Protein AF-A0A519Z3G3-F1 (afdb_monomer_lite)

Foldseek 3Di:
DPPVVVVVVVVVVVVLCVVCVPPDP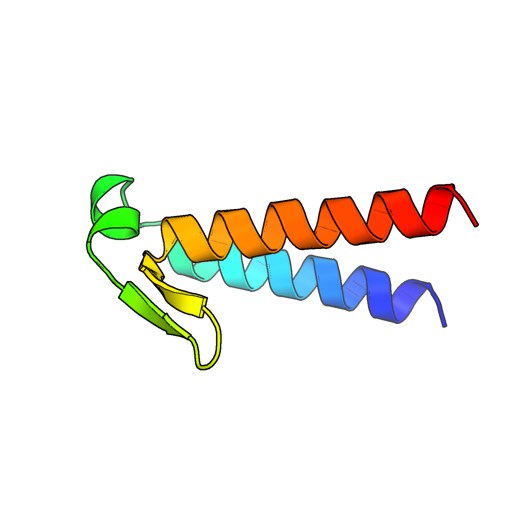VQQQPDWDQDPPPGTDGNVRVVVCVVVVVVVVVVVVVVD

Sequence (64 aa):
MSNKVIYAIYNDDDVLMDAVKNWSTDELDEYCIPHPVLGKLTVREMIYFTSIHTEHHRQLLQNV

Secondary structure (DSSP, 8-state):
-HHHHHHHHHHHHHHHHHHHTT--HHHHHH-EEEETTTEEEEHHHHHHHHHHHHHHHHHHHHT-

Radius of gyration: 13.92 Å; chains: 1; bounding box: 32×23×31 Å

pLDDT: mean 91.81, std 9.05, range [52.75, 98.0]

Structure (mmCIF, N/CA/C/O backbone):
data_AF-A0A519Z3G3-F1
#
_entry.id   AF-A0A519Z3G3-F1
#
loop_
_atom_site.group_PDB
_atom_site.id
_atom_site.type_symbol
_atom_site.label_atom_id
_atom_site.label_alt_id
_atom_site.label_comp_id
_atom_site.label_asym_id
_atom_site.label_entity_id
_atom_site.label_seq_id
_atom_site.pdbx_PDB_ins_code
_atom_site.Cartn_x
_atom_site.Cartn_y
_atom_site.Cartn_z
_atom_site.occupancy
_atom_site.B_iso_or_equiv
_atom_site.auth_seq_id
_atom_site.auth_comp_id
_atom_site.auth_asym_id
_atom_site.auth_atom_id
_atom_site.pdbx_PDB_model_num
ATOM 1 N N . MET A 1 1 ? 16.129 12.359 -18.310 1.00 52.75 1 MET A N 1
ATOM 2 C CA . MET A 1 1 ? 14.793 11.867 -17.895 1.00 52.75 1 MET A CA 1
ATOM 3 C C . MET A 1 1 ? 14.786 11.224 -16.500 1.00 52.75 1 MET A C 1
ATOM 5 O O . MET 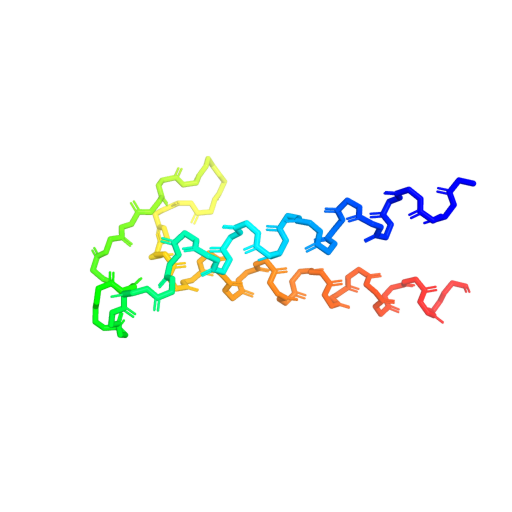A 1 1 ? 13.742 11.290 -15.869 1.00 52.75 1 MET A O 1
ATOM 9 N N . SER A 1 2 ? 15.907 10.705 -15.966 1.00 63.19 2 SER A N 1
ATOM 10 C CA . SER A 1 2 ? 15.934 9.938 -14.699 1.00 63.19 2 SER A CA 1
ATOM 11 C C . SER A 1 2 ? 15.457 10.660 -13.429 1.00 63.19 2 SER A C 1
ATOM 13 O O . SER A 1 2 ? 14.770 10.047 -12.623 1.00 63.19 2 SER A O 1
ATOM 15 N N . ASN A 1 3 ? 15.735 11.955 -13.243 1.00 75.06 3 ASN A N 1
ATOM 16 C CA . ASN A 1 3 ? 15.413 12.619 -11.966 1.00 75.06 3 ASN A CA 1
ATOM 17 C C . ASN A 1 3 ? 13.914 12.874 -11.749 1.00 75.06 3 ASN A C 1
ATOM 19 O O . ASN A 1 3 ? 13.468 12.933 -10.609 1.00 75.06 3 ASN A O 1
ATOM 23 N N . LYS A 1 4 ? 13.127 13.017 -12.824 1.00 85.06 4 LYS A N 1
ATOM 24 C CA . LYS A 1 4 ? 11.683 13.280 -12.701 1.00 85.06 4 LYS A CA 1
ATOM 25 C C . LYS A 1 4 ? 10.914 12.050 -12.224 1.00 85.06 4 LYS A C 1
ATOM 27 O O . LYS A 1 4 ? 10.007 12.192 -11.420 1.00 85.06 4 LYS A O 1
ATOM 32 N N . VAL A 1 5 ? 11.287 10.868 -12.718 1.00 85.06 5 VAL A N 1
ATOM 33 C CA . VAL A 1 5 ? 10.632 9.605 -12.346 1.00 85.06 5 VAL A CA 1
ATOM 34 C C . VAL A 1 5 ? 10.955 9.248 -10.900 1.00 85.06 5 VAL A C 1
ATOM 36 O O . VAL A 1 5 ? 10.049 8.940 -10.141 1.00 85.06 5 VAL A O 1
ATOM 39 N N . ILE A 1 6 ? 12.224 9.372 -10.501 1.00 85.00 6 ILE A N 1
ATOM 40 C CA . ILE A 1 6 ? 12.641 9.139 -9.113 1.00 85.00 6 ILE A CA 1
ATOM 41 C C . ILE A 1 6 ? 11.890 10.077 -8.159 1.00 85.00 6 ILE A C 1
ATOM 43 O O . ILE A 1 6 ? 11.355 9.625 -7.155 1.00 85.00 6 ILE A O 1
ATOM 47 N N . TYR A 1 7 ? 11.792 11.366 -8.495 1.00 89.25 7 TYR A N 1
ATOM 48 C CA . TYR A 1 7 ? 11.048 12.326 -7.679 1.00 89.25 7 TYR A CA 1
ATOM 49 C C . TYR A 1 7 ? 9.552 11.995 -7.580 1.00 89.25 7 TYR A C 1
ATOM 51 O O . TYR A 1 7 ? 8.979 12.118 -6.504 1.00 89.25 7 TYR A O 1
ATOM 59 N N . ALA A 1 8 ? 8.931 11.558 -8.680 1.00 89.50 8 ALA A N 1
ATOM 60 C CA . ALA A 1 8 ? 7.529 11.150 -8.672 1.00 89.50 8 ALA A CA 1
ATOM 61 C C . ALA A 1 8 ? 7.291 9.951 -7.743 1.00 89.50 8 ALA A C 1
ATOM 63 O O . ALA A 1 8 ? 6.374 9.999 -6.936 1.00 89.50 8 ALA A O 1
ATOM 64 N N . ILE A 1 9 ? 8.162 8.935 -7.790 1.00 87.69 9 ILE A N 1
ATOM 65 C CA . ILE A 1 9 ? 8.061 7.761 -6.908 1.00 87.69 9 ILE A CA 1
ATOM 66 C C . ILE A 1 9 ? 8.171 8.173 -5.435 1.00 87.69 9 ILE A C 1
ATOM 68 O O . ILE A 1 9 ? 7.331 7.776 -4.638 1.00 87.69 9 ILE A O 1
ATOM 72 N N . TYR A 1 10 ? 9.147 9.016 -5.078 1.00 90.31 10 TYR A N 1
ATOM 73 C CA . TYR A 1 10 ? 9.273 9.504 -3.698 1.00 90.31 10 TYR A CA 1
ATOM 74 C C . TYR A 1 10 ? 8.044 10.294 -3.237 1.00 90.31 10 TYR A C 1
ATOM 76 O O . TYR A 1 10 ? 7.567 10.090 -2.127 1.00 90.31 10 TYR A O 1
ATOM 84 N N . ASN A 1 11 ? 7.514 11.172 -4.090 1.00 94.06 11 ASN A N 1
ATOM 85 C CA . ASN A 1 11 ? 6.315 11.937 -3.766 1.00 94.06 11 ASN A CA 1
ATOM 86 C C . ASN A 1 11 ? 5.095 11.028 -3.554 1.00 94.06 11 ASN A C 1
ATOM 88 O O . ASN A 1 11 ? 4.310 11.262 -2.641 1.00 94.06 11 ASN A O 1
ATOM 92 N N . ASP A 1 12 ? 4.925 10.011 -4.397 1.00 92.00 12 ASP A N 1
ATOM 93 C CA . ASP A 1 12 ? 3.797 9.087 -4.295 1.00 92.00 12 ASP A CA 1
ATOM 94 C C . ASP A 1 12 ? 3.899 8.213 -3.033 1.00 92.00 12 ASP A C 1
ATOM 96 O O . ASP A 1 12 ? 2.890 8.013 -2.354 1.00 92.00 12 ASP A O 1
ATOM 100 N N . ASP A 1 13 ? 5.110 7.771 -2.671 1.00 91.50 13 ASP A N 1
ATOM 101 C CA . ASP A 1 13 ? 5.376 7.063 -1.413 1.00 91.50 13 ASP A CA 1
ATOM 102 C C . ASP A 1 13 ? 5.051 7.947 -0.196 1.00 91.50 13 ASP A C 1
ATOM 104 O O . ASP A 1 13 ? 4.355 7.501 0.719 1.00 91.50 13 ASP A O 1
ATOM 108 N N . ASP A 1 14 ? 5.484 9.212 -0.195 1.00 94.62 14 ASP A N 1
ATOM 109 C CA . ASP A 1 14 ? 5.196 10.155 0.893 1.00 94.62 14 ASP A CA 1
ATOM 110 C C . ASP A 1 14 ? 3.686 10.387 1.046 1.00 94.62 14 ASP A C 1
ATOM 112 O O . ASP A 1 14 ? 3.153 10.307 2.154 1.00 94.62 14 ASP A O 1
ATOM 116 N N . VAL A 1 15 ? 2.972 10.612 -0.064 1.00 96.31 15 VAL A N 1
ATOM 117 C CA . VAL A 1 15 ? 1.511 10.801 -0.068 1.00 96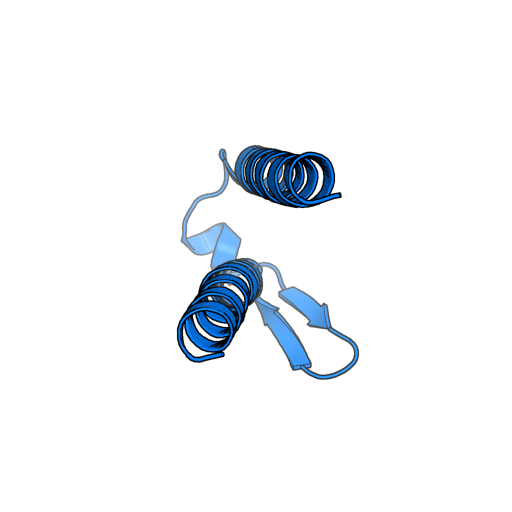.31 15 VAL A CA 1
ATOM 118 C C . VAL A 1 15 ? 0.791 9.558 0.455 1.00 96.31 15 VAL A C 1
ATOM 120 O O . VAL A 1 15 ? -0.149 9.682 1.245 1.00 96.31 15 VAL A O 1
ATOM 123 N N . LEU A 1 16 ? 1.224 8.363 0.042 1.00 93.56 16 LEU A N 1
ATOM 124 C CA . LEU A 1 16 ? 0.646 7.105 0.508 1.00 93.56 16 LEU A CA 1
ATOM 125 C C . LEU A 1 16 ? 0.851 6.929 2.016 1.00 93.56 16 LEU A C 1
ATOM 127 O O . LEU A 1 16 ? -0.105 6.622 2.730 1.00 93.56 16 LEU A O 1
ATOM 131 N N . MET A 1 17 ? 2.069 7.155 2.509 1.00 94.75 17 MET A N 1
ATOM 132 C CA . MET A 1 17 ? 2.386 7.000 3.929 1.00 94.75 17 MET A CA 1
ATOM 133 C C . MET A 1 17 ? 1.665 8.044 4.783 1.00 94.75 17 MET A C 1
ATOM 135 O O . MET A 1 17 ? 1.138 7.706 5.842 1.00 94.75 17 MET A O 1
ATOM 139 N N . ASP A 1 18 ? 1.545 9.285 4.308 1.00 97.62 18 ASP A N 1
ATOM 140 C CA . ASP A 1 18 ? 0.782 10.327 4.996 1.00 97.62 18 ASP A CA 1
ATOM 141 C C . ASP A 1 18 ? -0.717 10.012 5.081 1.00 97.62 18 ASP A C 1
ATOM 143 O O . ASP A 1 18 ? -1.358 10.361 6.078 1.00 97.62 18 ASP A O 1
ATOM 147 N N . ALA A 1 19 ? -1.281 9.343 4.072 1.00 95.75 19 ALA A N 1
ATOM 148 C CA . ALA A 1 19 ? -2.690 8.957 4.062 1.00 95.75 19 ALA A CA 1
ATOM 149 C C . ALA A 1 19 ? -3.021 7.904 5.133 1.00 95.75 19 ALA A C 1
ATOM 151 O O . ALA A 1 19 ? -4.125 7.912 5.682 1.00 95.75 19 ALA A O 1
ATOM 152 N N . VAL A 1 20 ? -2.065 7.029 5.457 1.00 96.25 20 VAL A N 1
ATOM 153 C CA . VAL A 1 20 ? -2.256 5.922 6.411 1.00 96.25 20 VAL A CA 1
ATOM 154 C C . VAL A 1 20 ? -1.550 6.134 7.753 1.00 96.25 20 VAL A C 1
ATOM 156 O O . VAL A 1 20 ? -1.668 5.298 8.642 1.00 96.25 20 VAL A O 1
ATOM 159 N N . LYS A 1 21 ? -0.849 7.258 7.957 1.00 97.00 21 LYS A N 1
ATOM 160 C CA . LYS A 1 21 ? 0.025 7.480 9.130 1.00 97.00 21 LYS A CA 1
ATOM 161 C C . LYS A 1 21 ? -0.646 7.366 10.499 1.00 97.00 21 LYS A C 1
ATOM 163 O O . LYS A 1 21 ? 0.033 7.112 11.487 1.00 97.00 21 LYS A O 1
ATOM 168 N N . ASN A 1 22 ? -1.953 7.609 10.564 1.00 97.69 22 ASN A N 1
ATOM 169 C CA . ASN A 1 22 ? -2.724 7.575 11.809 1.00 97.69 22 ASN A CA 1
ATOM 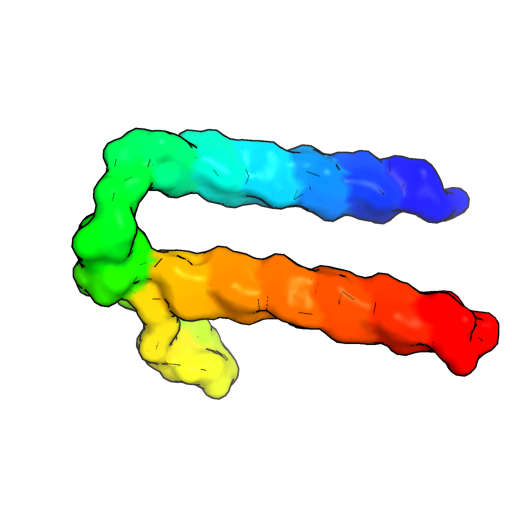170 C C . ASN A 1 22 ? -3.497 6.263 11.989 1.00 97.69 22 ASN A C 1
ATOM 172 O O . ASN A 1 22 ? -4.276 6.158 12.931 1.00 97.69 22 ASN A O 1
ATOM 176 N N . TRP A 1 23 ? -3.328 5.303 11.080 1.00 98.00 23 TRP A N 1
ATOM 177 C CA . TRP A 1 23 ? -4.025 4.028 11.135 1.00 98.00 23 TRP A CA 1
ATOM 178 C C . TRP A 1 23 ? -3.220 3.051 11.986 1.00 98.00 23 TRP A C 1
ATOM 180 O O . TRP A 1 23 ? -1.999 2.930 11.859 1.00 98.00 23 TRP A O 1
ATOM 190 N N . SER A 1 24 ? -3.918 2.337 12.857 1.00 97.50 24 SER A N 1
ATOM 191 C CA . SER A 1 24 ? -3.391 1.173 13.552 1.00 97.50 24 SER A CA 1
ATOM 192 C C . SER A 1 24 ? -3.172 0.008 12.587 1.00 97.50 24 SER A C 1
ATOM 194 O O . SER A 1 24 ? -3.677 -0.025 11.464 1.00 97.50 24 SER A O 1
ATOM 196 N N . THR A 1 25 ? -2.426 -0.993 13.043 1.00 94.81 25 THR A N 1
ATOM 197 C CA . THR A 1 25 ? -2.247 -2.242 12.300 1.00 94.81 25 THR A CA 1
ATOM 198 C C . THR A 1 25 ? -3.573 -2.913 11.972 1.00 94.81 25 THR A C 1
ATOM 200 O O . THR A 1 25 ? -3.753 -3.381 10.854 1.00 94.81 25 THR A O 1
ATOM 203 N N . ASP A 1 26 ? -4.497 -2.922 12.923 1.00 97.56 26 ASP A N 1
ATOM 204 C CA . ASP A 1 26 ? -5.765 -3.629 12.779 1.00 97.56 26 ASP A CA 1
ATOM 205 C C . ASP A 1 26 ? -6.654 -2.910 11.754 1.00 97.56 26 ASP A C 1
ATOM 207 O O . ASP A 1 26 ? -7.248 -3.551 10.892 1.00 97.56 26 ASP A O 1
ATOM 211 N N . GLU A 1 27 ? -6.642 -1.572 11.742 1.00 97.62 27 GLU A N 1
ATOM 212 C CA . GLU A 1 27 ? -7.325 -0.775 10.714 1.00 97.62 27 GLU A CA 1
ATOM 213 C C . GLU A 1 27 ? -6.768 -1.035 9.307 1.00 97.62 27 GLU A C 1
ATOM 215 O O . GLU A 1 27 ? -7.530 -1.111 8.345 1.00 97.62 27 GLU A O 1
ATOM 220 N N . LEU A 1 28 ? -5.452 -1.225 9.161 1.00 97.69 28 LEU A N 1
ATOM 221 C CA . LEU A 1 28 ? -4.854 -1.565 7.863 1.00 97.69 28 LEU A CA 1
ATOM 222 C C . LEU A 1 28 ? -5.298 -2.940 7.338 1.00 97.69 28 LEU A C 1
ATOM 224 O O . LEU A 1 28 ? -5.278 -3.154 6.122 1.00 97.69 28 LEU A O 1
ATOM 228 N N . ASP A 1 29 ? -5.687 -3.852 8.229 1.00 97.81 29 ASP A N 1
ATOM 229 C CA . ASP A 1 29 ? -6.174 -5.191 7.888 1.00 97.81 29 ASP A CA 1
ATOM 230 C C . ASP A 1 29 ? -7.700 -5.251 7.729 1.00 97.81 29 ASP A C 1
ATOM 232 O O . ASP A 1 29 ? -8.214 -6.126 7.033 1.00 97.81 29 ASP A O 1
ATOM 236 N N . GLU A 1 30 ? -8.433 -4.310 8.325 1.00 97.38 30 GLU A N 1
ATOM 237 C CA . GLU A 1 30 ? -9.896 -4.292 8.290 1.00 97.38 30 GLU A CA 1
ATOM 238 C C . GLU A 1 30 ? -10.459 -3.769 6.961 1.00 97.38 30 GLU A C 1
ATOM 240 O O . GLU A 1 30 ? -11.428 -4.313 6.420 1.00 97.38 30 GLU A O 1
ATOM 245 N N . TYR A 1 31 ? -9.846 -2.731 6.389 1.00 96.31 31 TYR A N 1
ATOM 246 C CA . TYR A 1 31 ? -10.327 -2.140 5.141 1.00 96.31 31 TYR A CA 1
ATOM 247 C C . TYR A 1 31 ? -9.733 -2.834 3.914 1.00 96.31 31 TYR A C 1
ATOM 24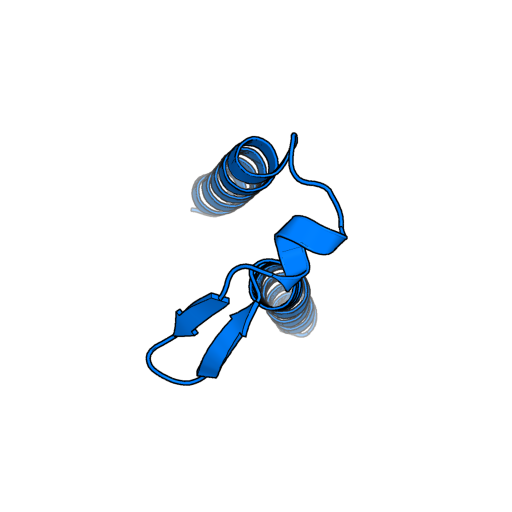9 O O . TYR A 1 31 ? -8.530 -3.075 3.835 1.00 96.31 31 TYR A O 1
ATOM 257 N N . CYS A 1 32 ? -10.580 -3.103 2.914 1.00 96.19 32 CYS A N 1
ATOM 258 C CA . CYS A 1 32 ? -10.190 -3.758 1.665 1.00 96.19 32 CYS A CA 1
ATOM 259 C C . CYS A 1 32 ? -10.355 -2.846 0.442 1.00 96.19 32 CYS A C 1
ATOM 261 O O . CYS A 1 32 ? -11.404 -2.230 0.243 1.00 96.19 32 CYS A O 1
ATOM 263 N N . ILE A 1 33 ? -9.352 -2.850 -0.434 1.00 94.06 33 ILE A N 1
ATOM 264 C CA . ILE A 1 33 ? -9.341 -2.197 -1.740 1.00 94.06 33 ILE A CA 1
ATOM 265 C C . ILE A 1 33 ? -9.714 -3.240 -2.808 1.00 94.06 33 ILE A C 1
ATOM 267 O O . ILE A 1 33 ? -9.003 -4.236 -2.976 1.00 94.06 33 ILE A O 1
ATOM 271 N N . PRO A 1 34 ? -10.817 -3.053 -3.558 1.00 94.62 34 PRO A N 1
ATOM 272 C CA . PRO A 1 34 ? -11.130 -3.914 -4.690 1.00 94.62 34 PRO A CA 1
ATOM 273 C C . PRO A 1 34 ? -10.171 -3.611 -5.849 1.00 94.62 34 PRO A C 1
ATOM 275 O O . PRO A 1 34 ? -10.285 -2.579 -6.508 1.00 94.62 34 PRO A O 1
ATOM 278 N N . HIS A 1 35 ? -9.232 -4.518 -6.112 1.00 93.31 35 HIS A N 1
ATOM 279 C CA . HIS A 1 35 ? -8.289 -4.403 -7.217 1.00 93.31 35 HIS A CA 1
ATOM 280 C C . HIS A 1 35 ? -8.779 -5.196 -8.444 1.00 93.31 35 HIS A C 1
ATOM 282 O O . HIS A 1 35 ? -9.060 -6.392 -8.319 1.00 93.31 35 HIS A O 1
ATOM 288 N N . PRO A 1 36 ? -8.817 -4.594 -9.650 1.00 92.06 36 PRO A N 1
ATOM 289 C CA . PRO A 1 36 ? -9.379 -5.227 -10.848 1.00 92.06 36 PRO A CA 1
ATOM 290 C C . PRO A 1 36 ? -8.806 -6.608 -11.199 1.00 92.06 36 PRO A C 1
ATOM 292 O O . PRO A 1 36 ? -9.527 -7.452 -11.721 1.00 92.06 36 PRO A O 1
ATOM 295 N N . VAL A 1 37 ? -7.520 -6.841 -10.915 1.00 95.88 37 VAL A N 1
ATOM 296 C CA . VAL A 1 37 ? -6.816 -8.097 -11.249 1.00 95.88 37 VAL A CA 1
ATOM 297 C C . VAL A 1 37 ? -6.495 -8.946 -10.017 1.00 95.88 37 VAL A C 1
ATOM 299 O O . VAL A 1 37 ? -6.444 -10.167 -10.113 1.00 95.88 37 VAL A O 1
ATOM 302 N N . LEU A 1 38 ? -6.282 -8.319 -8.857 1.00 93.50 38 LEU A N 1
ATOM 303 C CA . LEU A 1 38 ? -5.770 -9.006 -7.661 1.00 93.50 38 LEU A CA 1
ATOM 304 C C . LEU A 1 38 ? -6.895 -9.425 -6.703 1.00 93.50 38 LEU A C 1
ATOM 306 O O . LEU A 1 38 ? -6.641 -10.095 -5.709 1.00 93.50 38 LEU A O 1
ATOM 310 N N . GLY A 1 39 ? -8.144 -9.057 -7.002 1.00 94.69 39 GLY A N 1
ATOM 311 C CA . GLY A 1 39 ? -9.272 -9.289 -6.110 1.00 94.69 39 GLY A CA 1
ATOM 312 C C . GLY A 1 39 ? -9.319 -8.263 -4.981 1.00 94.69 39 GLY A C 1
ATOM 313 O O . GLY A 1 39 ? -8.884 -7.124 -5.138 1.00 94.69 39 GLY A O 1
ATOM 314 N N . LYS A 1 40 ? -9.913 -8.640 -3.849 1.00 96.62 40 LYS A N 1
ATOM 315 C CA . LYS A 1 40 ? -9.971 -7.778 -2.665 1.00 96.62 40 LYS A CA 1
ATOM 316 C C . LYS A 1 40 ? -8.694 -7.974 -1.862 1.00 96.62 40 LYS A C 1
ATOM 318 O O . LYS A 1 40 ? -8.425 -9.098 -1.456 1.00 96.62 40 LYS A O 1
ATOM 323 N N . LEU A 1 41 ? -7.965 -6.888 -1.645 1.00 97.38 41 LEU A N 1
ATOM 324 C CA . LEU A 1 41 ? -6.769 -6.862 -0.811 1.00 97.38 41 LEU A CA 1
ATOM 325 C C . LEU A 1 41 ? -6.991 -5.909 0.349 1.00 97.38 41 LEU A C 1
ATOM 327 O O . LEU A 1 41 ? -7.626 -4.872 0.153 1.00 97.38 41 LEU A O 1
ATOM 331 N N . THR A 1 42 ? -6.456 -6.215 1.523 1.00 97.94 42 THR A N 1
ATOM 332 C CA . THR A 1 42 ? -6.431 -5.244 2.619 1.00 97.94 42 THR A CA 1
ATOM 333 C C . THR A 1 42 ? -5.570 -4.035 2.244 1.00 97.94 42 THR A C 1
ATOM 335 O O . THR A 1 42 ? -4.743 -4.085 1.323 1.00 97.94 42 THR A O 1
ATOM 338 N N . VAL A 1 43 ? -5.742 -2.917 2.952 1.00 97.06 43 VAL A N 1
ATOM 339 C CA . VAL A 1 43 ? -4.863 -1.751 2.774 1.00 97.06 43 VAL A CA 1
ATOM 340 C C . VAL A 1 43 ? -3.407 -2.140 3.052 1.00 97.06 43 VAL A C 1
ATOM 342 O O . VAL A 1 43 ? -2.519 -1.747 2.293 1.00 97.06 43 VAL A O 1
ATOM 345 N N . ARG A 1 44 ? -3.154 -2.989 4.059 1.00 97.44 44 ARG A N 1
ATOM 346 C CA . ARG A 1 44 ? -1.815 -3.533 4.331 1.00 97.44 44 ARG A CA 1
ATOM 347 C C . ARG A 1 44 ? -1.256 -4.321 3.149 1.00 97.44 44 ARG A C 1
ATOM 349 O O . ARG A 1 44 ? -0.116 -4.089 2.748 1.00 97.44 44 ARG A O 1
ATOM 356 N N . GLU A 1 45 ? -2.034 -5.248 2.597 1.00 97.50 45 GLU A N 1
ATOM 357 C CA . GLU A 1 45 ? -1.605 -6.073 1.464 1.00 97.50 45 GLU A CA 1
ATOM 358 C C . GLU A 1 45 ? -1.267 -5.213 0.242 1.00 97.50 45 GLU A C 1
ATOM 360 O O . GLU A 1 45 ? -0.279 -5.483 -0.440 1.00 97.50 45 GLU A O 1
ATOM 365 N N . MET A 1 46 ? -2.023 -4.137 0.004 1.00 96.00 46 MET A N 1
ATOM 366 C CA . MET A 1 46 ? -1.727 -3.186 -1.068 1.00 96.00 46 MET A CA 1
ATOM 367 C C . MET A 1 46 ? -0.409 -2.432 -0.834 1.00 96.00 46 MET A C 1
ATOM 369 O O . MET A 1 46 ? 0.391 -2.303 -1.759 1.00 96.00 46 MET A O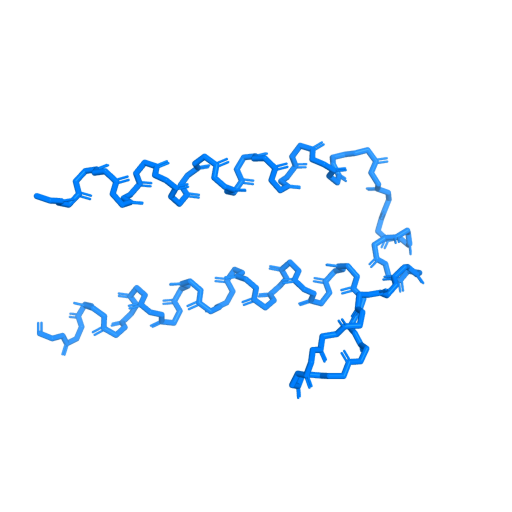 1
ATOM 373 N N . ILE A 1 47 ? -0.139 -1.974 0.394 1.00 95.44 47 ILE A N 1
ATOM 374 C CA . ILE A 1 47 ? 1.129 -1.301 0.735 1.00 95.44 47 ILE A CA 1
ATOM 375 C C . ILE A 1 47 ? 2.316 -2.256 0.541 1.00 95.44 47 ILE A C 1
ATOM 377 O O . ILE A 1 47 ? 3.327 -1.881 -0.060 1.00 95.44 47 ILE A O 1
ATOM 381 N N . TYR A 1 48 ? 2.194 -3.507 0.995 1.00 95.75 48 TYR A N 1
ATOM 382 C CA . TYR A 1 48 ? 3.230 -4.520 0.781 1.00 95.75 48 TYR A CA 1
ATOM 383 C C . TYR A 1 48 ? 3.430 -4.841 -0.694 1.00 95.75 48 TYR A C 1
ATOM 385 O O . TYR A 1 48 ? 4.575 -4.915 -1.138 1.00 95.75 48 TYR A O 1
ATOM 393 N N . PHE A 1 49 ? 2.348 -4.977 -1.461 1.00 95.25 49 PHE A N 1
ATOM 394 C CA . PHE A 1 49 ? 2.433 -5.162 -2.903 1.00 95.25 49 PHE A CA 1
ATOM 395 C C . PHE A 1 49 ? 3.230 -4.029 -3.556 1.00 95.25 49 PHE A C 1
ATOM 397 O O . PHE A 1 49 ? 4.184 -4.315 -4.274 1.00 95.25 49 PHE A O 1
ATOM 404 N N . THR A 1 50 ? 2.909 -2.767 -3.259 1.00 93.44 50 THR A N 1
ATOM 405 C CA . THR A 1 50 ? 3.620 -1.603 -3.809 1.00 93.44 50 THR A CA 1
ATOM 406 C C . THR A 1 50 ? 5.110 -1.637 -3.471 1.00 93.44 50 THR A C 1
ATOM 408 O O . THR A 1 50 ? 5.942 -1.531 -4.370 1.00 93.44 50 THR A O 1
ATOM 411 N N . SER A 1 51 ? 5.468 -1.861 -2.202 1.00 94.19 51 SER A N 1
ATOM 412 C CA . SER A 1 51 ? 6.871 -1.903 -1.766 1.00 94.19 51 SER A CA 1
ATOM 413 C C . SER A 1 51 ? 7.658 -3.035 -2.440 1.00 94.19 51 SER A C 1
ATOM 415 O O . SER A 1 51 ? 8.722 -2.804 -3.021 1.00 94.19 51 SER A O 1
ATOM 417 N N . ILE A 1 52 ? 7.110 -4.254 -2.429 1.00 95.88 52 ILE A N 1
ATOM 418 C CA . ILE A 1 52 ? 7.751 -5.437 -3.018 1.00 95.88 52 ILE A CA 1
ATOM 419 C C . ILE A 1 52 ? 7.868 -5.289 -4.539 1.00 95.88 52 ILE A C 1
ATOM 421 O O . ILE A 1 52 ? 8.897 -5.634 -5.120 1.00 95.88 52 ILE A O 1
ATOM 425 N N . HIS A 1 53 ? 6.836 -4.766 -5.197 1.00 93.75 53 HIS A N 1
ATOM 426 C CA . HIS A 1 53 ? 6.819 -4.572 -6.643 1.00 93.75 53 HIS A CA 1
ATOM 427 C C . HIS A 1 53 ? 7.836 -3.513 -7.090 1.00 93.75 53 HIS A C 1
ATOM 429 O O . HIS A 1 53 ? 8.551 -3.727 -8.071 1.00 93.75 53 HIS A O 1
ATOM 435 N N . THR A 1 54 ? 7.964 -2.405 -6.355 1.00 92.50 54 THR A N 1
ATOM 436 C CA . THR A 1 54 ? 8.996 -1.389 -6.613 1.00 92.50 54 THR A CA 1
ATOM 437 C C . THR A 1 54 ? 10.401 -1.975 -6.476 1.00 92.50 54 THR A C 1
ATOM 439 O O . THR A 1 54 ? 11.244 -1.771 -7.353 1.00 92.50 54 THR A O 1
ATOM 442 N N . GLU A 1 55 ? 10.651 -2.765 -5.429 1.00 93.12 55 GLU A N 1
ATOM 443 C CA . GLU A 1 55 ? 11.937 -3.440 -5.236 1.00 93.12 55 GLU A CA 1
ATOM 444 C C . GLU A 1 55 ? 12.231 -4.460 -6.345 1.00 93.12 55 GLU A C 1
ATOM 446 O O . GLU A 1 55 ? 13.348 -4.505 -6.863 1.00 93.12 55 GLU A O 1
ATOM 451 N N . HIS A 1 56 ? 11.231 -5.235 -6.769 1.00 94.81 56 HIS A N 1
ATOM 452 C CA . HIS A 1 56 ? 11.367 -6.173 -7.881 1.00 94.81 56 HIS A CA 1
ATOM 453 C C . HIS A 1 56 ? 11.838 -5.467 -9.162 1.00 94.81 56 HIS A C 1
ATOM 455 O O . HIS A 1 56 ? 12.817 -5.893 -9.777 1.00 94.81 56 HIS A O 1
ATOM 461 N N . HIS A 1 57 ? 11.213 -4.343 -9.530 1.00 92.94 57 HIS A N 1
ATOM 462 C CA . HIS A 1 57 ? 11.639 -3.556 -10.695 1.00 92.94 57 HIS A CA 1
ATOM 463 C C . HIS A 1 57 ? 13.030 -2.955 -10.518 1.00 92.94 57 HIS A C 1
ATOM 465 O O . HIS A 1 57 ? 13.824 -2.961 -11.459 1.00 92.94 57 HIS A O 1
ATOM 471 N N . ARG A 1 58 ? 13.367 -2.481 -9.313 1.00 91.31 58 ARG A N 1
ATOM 472 C CA . ARG A 1 58 ? 14.712 -1.977 -9.010 1.00 91.31 58 ARG A CA 1
ATOM 473 C C . ARG A 1 58 ? 15.776 -3.052 -9.239 1.00 91.31 58 ARG A C 1
ATOM 475 O O . ARG A 1 58 ? 16.806 -2.761 -9.842 1.00 91.31 58 ARG A O 1
ATOM 482 N N . GLN A 1 59 ? 15.533 -4.282 -8.790 1.00 94.94 59 GLN A N 1
ATOM 483 C CA . GLN A 1 59 ? 16.446 -5.410 -8.996 1.00 94.94 59 GLN A CA 1
ATOM 484 C C . GLN A 1 59 ? 16.571 -5.785 -10.472 1.00 94.94 59 GLN A C 1
ATOM 486 O O . GLN A 1 59 ? 17.682 -6.016 -10.945 1.00 94.94 59 GLN A O 1
ATOM 491 N N . LEU A 1 60 ? 15.460 -5.805 -11.217 1.00 94.31 60 LEU A N 1
ATOM 492 C CA . LEU A 1 60 ? 15.499 -6.042 -12.660 1.00 94.31 60 LEU A CA 1
ATOM 493 C C . LEU A 1 60 ? 16.387 -5.015 -13.364 1.00 94.31 60 LEU A C 1
ATOM 495 O O . LEU A 1 60 ? 17.215 -5.414 -14.171 1.00 94.31 60 LEU A O 1
ATOM 499 N N . LEU A 1 61 ? 16.285 -3.732 -12.997 1.00 90.75 61 LEU A N 1
ATOM 500 C CA . LEU A 1 61 ? 17.107 -2.650 -13.554 1.00 90.75 61 LEU A CA 1
ATOM 501 C C . LEU A 1 61 ? 18.604 -2.761 -13.222 1.00 90.75 61 LEU A C 1
ATOM 503 O O . LEU A 1 61 ? 19.422 -2.242 -13.973 1.00 90.75 61 LEU A O 1
ATOM 507 N N . GLN A 1 62 ? 18.978 -3.407 -12.114 1.00 85.94 62 GLN A N 1
ATOM 508 C CA . GLN A 1 62 ? 20.386 -3.643 -11.760 1.00 85.94 62 GLN A CA 1
ATOM 509 C C . GLN A 1 62 ? 21.020 -4.804 -12.527 1.00 85.94 62 GLN A C 1
ATOM 511 O O . GLN A 1 62 ? 22.244 -4.894 -12.586 1.00 85.94 62 GLN A O 1
ATOM 516 N N . ASN A 1 63 ? 20.191 -5.685 -13.082 1.00 70.56 63 ASN A N 1
ATOM 517 C CA . ASN A 1 63 ? 20.616 -6.873 -13.813 1.00 70.56 63 ASN A CA 1
ATOM 518 C C . ASN A 1 63 ? 20.548 -6.684 -15.340 1.00 70.56 63 ASN A C 1
ATOM 520 O O . ASN A 1 63 ? 20.638 -7.674 -16.069 1.00 70.56 63 ASN A O 1
ATOM 524 N N . VAL A 1 64 ? 20.360 -5.445 -15.814 1.00 57.88 64 VAL A N 1
ATOM 525 C CA . VAL A 1 64 ? 20.380 -5.069 -17.242 1.00 57.88 64 VAL A CA 1
ATOM 526 C C . VAL A 1 64 ? 21.742 -4.520 -17.637 1.00 57.88 64 VAL A C 1
ATOM 528 O O . VAL A 1 64 ? 22.317 -3.746 -16.839 1.00 57.88 64 VAL A O 1
#